Protein AF-A0A8T5HAP8-F1 (afdb_monomer_lite)

Radius of gyration: 12.09 Å; chains: 1; bounding box: 30×26×27 Å

Sequence (82 aa):
MVLELDKEGYFIISIRQGHIIAEHYSNEKKLKKVYRAKTANSIHLQITNDDGISLKDHSLYLMTELKKAEVALRTGNVYVQK

Structure (mmCIF, N/CA/C/O backbone):
data_AF-A0A8T5HAP8-F1
#
_entry.id   AF-A0A8T5HAP8-F1
#
loop_
_atom_site.group_PDB
_atom_site.id
_atom_site.type_symbol
_atom_site.label_atom_id
_atom_site.label_alt_id
_atom_site.label_comp_id
_atom_site.label_asym_id
_atom_site.label_entity_id
_atom_site.label_seq_id
_atom_site.pdbx_PDB_ins_code
_atom_site.Cartn_x
_atom_site.Cartn_y
_atom_site.Cartn_z
_atom_site.occupancy
_atom_site.B_iso_or_equiv
_atom_site.auth_seq_id
_atom_site.auth_comp_id
_atom_site.auth_asym_id
_atom_site.auth_atom_id
_atom_site.pdbx_PDB_model_num
ATOM 1 N N . MET A 1 1 ? 11.058 17.548 -6.263 1.00 38.16 1 MET A N 1
ATOM 2 C CA . MET A 1 1 ? 11.714 16.258 -5.983 1.00 38.16 1 MET A CA 1
ATOM 3 C C . MET A 1 1 ? 11.248 15.316 -7.071 1.00 38.16 1 MET A C 1
ATOM 5 O O . MET A 1 1 ? 10.060 15.036 -7.138 1.00 38.16 1 MET A O 1
ATOM 9 N N . VAL A 1 2 ? 12.124 15.008 -8.026 1.00 37.44 2 VAL A N 1
ATOM 10 C CA . VAL A 1 2 ? 11.802 14.087 -9.119 1.00 37.44 2 VAL A CA 1
ATOM 11 C C . VAL A 1 2 ? 11.771 12.707 -8.475 1.00 37.44 2 VAL A C 1
ATOM 13 O O . VAL A 1 2 ? 12.780 12.291 -7.916 1.00 37.44 2 VAL A O 1
ATOM 16 N N . LEU A 1 3 ? 10.601 12.070 -8.436 1.00 44.53 3 LEU A N 1
ATOM 17 C CA . LEU A 1 3 ? 10.491 10.660 -8.073 1.00 44.53 3 LEU A CA 1
ATOM 18 C C . LEU A 1 3 ? 11.287 9.893 -9.130 1.00 44.53 3 LEU A C 1
ATOM 20 O O . LEU A 1 3 ? 10.797 9.683 -10.239 1.00 44.53 3 LEU A O 1
ATOM 24 N N . GLU A 1 4 ? 12.545 9.570 -8.831 1.00 50.78 4 GLU A N 1
ATOM 25 C CA . GLU A 1 4 ? 13.245 8.537 -9.581 1.00 50.78 4 GLU A CA 1
ATOM 26 C C . GLU A 1 4 ? 12.381 7.283 -9.487 1.00 50.78 4 GLU A C 1
ATOM 28 O O . GLU A 1 4 ? 11.976 6.889 -8.394 1.00 50.78 4 GLU A O 1
ATOM 33 N N . LEU A 1 5 ? 12.018 6.715 -10.636 1.00 53.12 5 LEU A N 1
ATOM 34 C CA . LEU A 1 5 ? 11.297 5.450 -10.675 1.00 53.12 5 LEU A CA 1
ATOM 35 C C . LEU A 1 5 ? 12.145 4.421 -9.923 1.00 53.12 5 LEU A C 1
ATOM 37 O O . LEU A 1 5 ? 13.264 4.125 -10.353 1.00 53.12 5 LEU A O 1
ATOM 41 N N . ASP A 1 6 ? 11.636 3.914 -8.795 1.00 58.84 6 ASP A N 1
ATOM 42 C CA . ASP A 1 6 ? 12.284 2.828 -8.065 1.00 58.84 6 ASP A CA 1
ATOM 43 C C . ASP A 1 6 ? 12.559 1.696 -9.063 1.00 58.84 6 ASP A C 1
ATOM 45 O O . ASP A 1 6 ? 11.726 1.380 -9.924 1.00 58.84 6 ASP A O 1
ATOM 49 N N . LYS A 1 7 ? 13.750 1.095 -8.994 1.00 64.50 7 LYS A N 1
ATOM 50 C CA . LYS A 1 7 ? 14.113 -0.003 -9.898 1.00 64.50 7 LYS A CA 1
ATOM 51 C C . LYS A 1 7 ? 13.112 -1.157 -9.809 1.00 64.50 7 LYS A C 1
ATOM 53 O O . LYS A 1 7 ? 12.893 -1.831 -10.815 1.00 64.50 7 LYS A O 1
ATOM 58 N N . GLU A 1 8 ? 12.472 -1.337 -8.653 1.00 68.81 8 GLU A N 1
ATOM 59 C CA . GLU A 1 8 ? 11.490 -2.391 -8.411 1.00 68.81 8 GLU A CA 1
ATOM 60 C C . GLU A 1 8 ? 10.074 -2.054 -8.899 1.00 68.81 8 GLU A C 1
ATOM 62 O O . GLU A 1 8 ? 9.296 -2.981 -9.166 1.00 68.81 8 GLU A O 1
ATOM 67 N N . GLY A 1 9 ? 9.769 -0.764 -9.103 1.00 79.25 9 GLY A N 1
ATOM 68 C CA . GLY A 1 9 ? 8.498 -0.281 -9.634 1.00 79.25 9 GLY A CA 1
ATOM 69 C C . GLY A 1 9 ? 7.832 0.814 -8.794 1.00 79.25 9 GLY A C 1
ATOM 70 O O . GLY A 1 9 ? 8.489 1.708 -8.277 1.00 79.25 9 GLY A O 1
ATOM 71 N N . TYR A 1 10 ? 6.505 0.804 -8.689 1.00 80.94 10 TYR A N 1
ATOM 72 C CA . TYR A 1 10 ? 5.756 1.817 -7.939 1.00 80.94 10 TYR A CA 1
ATOM 73 C C . TYR A 1 10 ? 4.534 1.231 -7.231 1.00 80.94 10 TYR A C 1
ATOM 75 O O . TYR A 1 10 ? 3.995 0.192 -7.618 1.00 80.94 10 TYR A O 1
ATOM 83 N N . PHE A 1 11 ? 4.080 1.925 -6.186 1.00 85.19 11 PHE A N 1
ATOM 84 C CA . PHE A 1 11 ? 2.923 1.527 -5.388 1.00 85.19 11 PHE A CA 1
ATOM 85 C C . PHE A 1 11 ? 1.727 2.443 -5.645 1.00 85.19 11 PHE A C 1
ATOM 87 O O . PHE A 1 11 ? 1.815 3.661 -5.487 1.00 85.19 11 PHE A O 1
ATOM 94 N N . ILE A 1 12 ? 0.583 1.849 -5.971 1.00 87.31 12 ILE A N 1
ATOM 95 C CA . ILE A 1 12 ? -0.704 2.544 -5.996 1.00 87.31 12 ILE A CA 1
ATOM 96 C C . ILE A 1 12 ? -1.432 2.241 -4.693 1.00 87.31 12 ILE A C 1
ATOM 98 O O . ILE A 1 12 ? -1.676 1.079 -4.370 1.00 87.31 12 ILE A O 1
ATOM 102 N N . ILE A 1 13 ? -1.796 3.284 -3.947 1.00 88.56 13 ILE A N 1
ATOM 103 C CA . ILE A 1 13 ? -2.574 3.143 -2.716 1.00 88.56 13 ILE A CA 1
ATOM 104 C C . ILE A 1 13 ? -4.020 3.534 -2.996 1.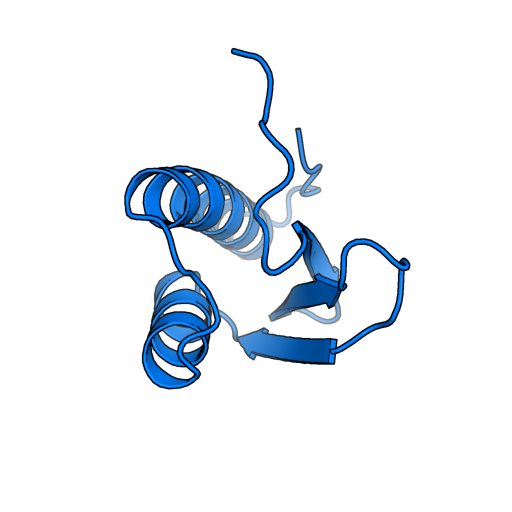00 88.56 13 ILE A C 1
ATOM 106 O O . ILE A 1 13 ? -4.307 4.553 -3.618 1.00 88.56 13 ILE A O 1
ATOM 110 N N . SER A 1 14 ? -4.956 2.723 -2.519 1.00 88.75 14 SER A N 1
ATOM 111 C CA . SER A 1 14 ? -6.381 3.031 -2.565 1.00 88.75 14 SER A CA 1
ATOM 112 C C . SER A 1 14 ? -7.091 2.520 -1.318 1.00 88.75 14 SER A C 1
ATOM 114 O O . SER A 1 14 ? -6.573 1.677 -0.590 1.00 88.75 14 SER A O 1
ATOM 116 N N . ILE A 1 15 ? -8.291 3.033 -1.052 1.00 88.25 15 ILE A N 1
ATOM 117 C CA . ILE A 1 15 ? -9.149 2.529 0.022 1.00 88.25 15 ILE A CA 1
ATOM 118 C C . ILE A 1 15 ? -10.327 1.809 -0.620 1.00 88.25 15 ILE A C 1
ATOM 120 O O . ILE A 1 15 ? -11.053 2.392 -1.425 1.00 88.25 15 ILE A O 1
ATOM 124 N N . ARG A 1 16 ? -10.537 0.541 -0.262 1.00 86.50 16 ARG A N 1
ATOM 125 C CA . ARG A 1 16 ? -11.675 -0.261 -0.731 1.00 86.50 16 ARG A CA 1
ATOM 126 C C . ARG A 1 16 ? -12.267 -1.067 0.413 1.00 86.50 16 ARG A C 1
ATOM 128 O O . ARG A 1 16 ? -11.542 -1.720 1.159 1.00 86.50 16 ARG A O 1
ATOM 135 N N . GLN A 1 17 ? -13.596 -1.043 0.537 1.00 85.12 17 GLN A N 1
ATOM 136 C CA . GLN A 1 17 ? -14.345 -1.835 1.528 1.00 85.12 17 GLN A CA 1
ATOM 137 C C . GLN A 1 17 ? -13.782 -1.718 2.958 1.00 85.12 17 GLN A C 1
ATOM 139 O O . GLN A 1 17 ? -13.599 -2.719 3.651 1.00 85.12 17 GLN A O 1
ATOM 144 N N . GLY A 1 18 ? -13.416 -0.508 3.381 1.00 85.38 18 GLY A N 1
ATOM 145 C CA . GLY A 1 18 ? -12.867 -0.271 4.717 1.00 85.38 18 GLY A CA 1
ATOM 146 C C . GLY A 1 18 ? -11.440 -0.797 4.943 1.00 85.38 18 GLY A C 1
ATOM 147 O O . GLY A 1 18 ? -11.047 -1.027 6.084 1.00 85.38 18 GLY A O 1
ATOM 148 N N . HIS A 1 19 ? -10.683 -1.046 3.874 1.00 89.00 19 HIS A N 1
ATOM 149 C CA . HIS A 1 19 ? -9.290 -1.480 3.929 1.00 89.00 19 HIS A CA 1
ATOM 150 C C . HIS A 1 19 ? -8.431 -0.595 3.033 1.00 89.00 19 HIS A C 1
ATOM 152 O O . HIS A 1 19 ? -8.872 -0.160 1.970 1.00 89.00 19 HIS A O 1
ATOM 158 N N . ILE A 1 20 ? -7.193 -0.379 3.454 1.00 91.00 20 ILE A N 1
ATOM 159 C CA . ILE A 1 20 ? -6.130 0.163 2.621 1.00 91.00 20 ILE A CA 1
ATOM 160 C C . ILE A 1 20 ? -5.664 -0.971 1.704 1.00 91.00 20 ILE A C 1
ATOM 162 O O . ILE A 1 20 ? -5.471 -2.106 2.150 1.00 91.00 20 ILE A O 1
ATOM 166 N N . ILE A 1 21 ? -5.525 -0.665 0.424 1.00 91.50 21 ILE A N 1
ATOM 167 C CA . ILE A 1 21 ? -5.010 -1.538 -0.624 1.00 91.50 21 ILE A CA 1
ATOM 168 C C . ILE A 1 21 ? -3.744 -0.870 -1.154 1.00 91.50 21 ILE A C 1
ATOM 170 O O . ILE A 1 21 ? -3.807 0.284 -1.570 1.00 91.50 21 ILE A O 1
ATOM 174 N N . ALA A 1 22 ? -2.619 -1.578 -1.145 1.00 89.81 22 ALA A N 1
ATOM 175 C CA . ALA A 1 22 ? -1.390 -1.143 -1.796 1.00 89.81 22 ALA A CA 1
ATOM 176 C C . ALA A 1 22 ? -1.037 -2.136 -2.905 1.00 89.81 22 ALA A C 1
ATOM 178 O O . ALA A 1 22 ? -0.755 -3.303 -2.646 1.00 89.81 22 ALA A O 1
ATOM 179 N N . GLU A 1 23 ? -1.085 -1.677 -4.145 1.00 89.75 23 GLU A N 1
ATOM 180 C CA . GLU A 1 23 ? -0.778 -2.466 -5.331 1.00 89.75 23 GLU A CA 1
ATOM 181 C C . GLU A 1 23 ? 0.639 -2.135 -5.794 1.00 89.75 23 GLU A C 1
ATOM 183 O O . GLU A 1 23 ? 0.937 -0.988 -6.117 1.00 89.75 23 GLU A O 1
ATOM 188 N N . HIS A 1 24 ? 1.515 -3.133 -5.815 1.00 87.44 24 HIS A N 1
ATOM 189 C CA . HIS A 1 24 ? 2.879 -3.010 -6.305 1.00 87.44 24 HIS A CA 1
ATOM 190 C C . HIS A 1 24 ? 2.913 -3.346 -7.795 1.00 87.44 24 HIS A C 1
ATOM 192 O O . HIS A 1 24 ? 2.661 -4.490 -8.179 1.00 87.44 24 HIS A O 1
ATOM 198 N N . TYR A 1 25 ? 3.246 -2.367 -8.626 1.00 84.94 25 TYR A N 1
ATOM 199 C CA . TYR A 1 25 ? 3.447 -2.531 -10.061 1.00 84.94 25 TYR A CA 1
ATOM 200 C C . TYR A 1 25 ? 4.930 -2.474 -10.391 1.00 84.94 25 TYR A C 1
ATOM 202 O O . TYR A 1 25 ? 5.645 -1.671 -9.809 1.00 84.94 25 TYR A O 1
ATOM 210 N N . SER A 1 26 ? 5.384 -3.271 -11.354 1.00 84.00 26 SER A N 1
ATOM 211 C CA . SER A 1 26 ? 6.701 -3.087 -11.963 1.00 84.00 26 SER A CA 1
ATOM 212 C C . SER 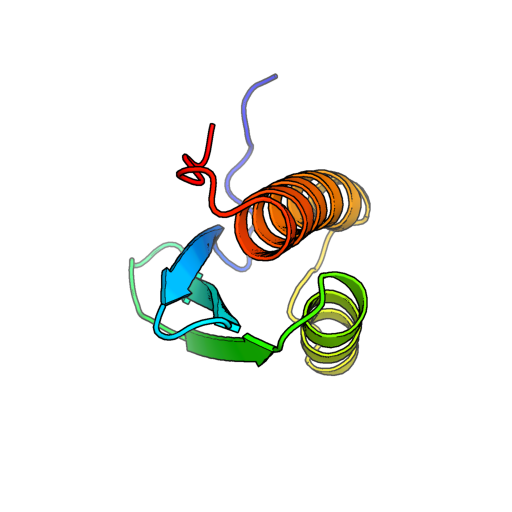A 1 26 ? 6.721 -1.849 -12.868 1.00 84.00 26 SER A C 1
ATOM 214 O O . SER A 1 26 ? 5.676 -1.355 -13.298 1.00 84.00 26 SER A O 1
ATOM 216 N N . ASN A 1 27 ? 7.917 -1.406 -13.265 1.00 81.06 27 ASN A N 1
ATOM 217 C CA . ASN A 1 27 ? 8.089 -0.354 -14.277 1.00 81.06 27 ASN A CA 1
ATOM 218 C C . ASN A 1 27 ? 7.479 -0.713 -15.651 1.00 81.06 27 ASN A C 1
ATOM 220 O O . ASN A 1 27 ? 7.191 0.170 -16.455 1.00 81.06 27 ASN A O 1
ATOM 224 N N . GLU A 1 28 ? 7.195 -1.995 -15.901 1.00 84.62 28 GLU A N 1
ATOM 225 C CA . GLU A 1 28 ? 6.451 -2.469 -17.078 1.00 84.62 28 GLU A CA 1
ATOM 226 C C . GLU A 1 28 ? 4.922 -2.417 -16.893 1.00 84.62 28 GLU A C 1
ATOM 228 O O . GLU A 1 28 ? 4.180 -3.011 -17.675 1.00 84.62 28 GLU A O 1
ATOM 233 N N . LYS A 1 29 ? 4.433 -1.751 -15.837 1.00 81.62 29 LYS A N 1
ATOM 234 C CA . LYS A 1 29 ? 3.015 -1.693 -15.440 1.00 81.62 29 LYS A CA 1
ATOM 235 C C . LYS A 1 29 ? 2.402 -3.067 -15.149 1.00 81.62 29 LYS A C 1
ATOM 237 O O . LYS A 1 29 ? 1.183 -3.228 -15.207 1.00 81.62 29 LYS A O 1
ATOM 242 N N . LYS A 1 30 ? 3.221 -4.069 -14.819 1.00 85.62 30 LYS A N 1
ATOM 243 C CA . LYS A 1 30 ? 2.730 -5.394 -14.421 1.00 85.62 30 LYS A CA 1
ATOM 244 C C . LYS A 1 30 ? 2.468 -5.399 -12.927 1.00 85.62 30 LYS A C 1
ATOM 246 O O . LYS A 1 30 ? 3.363 -5.087 -12.147 1.00 85.62 30 LYS A O 1
ATOM 251 N N . LEU A 1 31 ? 1.257 -5.779 -12.532 1.00 87.38 31 LEU A N 1
ATOM 252 C CA . LEU A 1 31 ? 0.920 -5.972 -11.128 1.00 87.38 31 LEU A CA 1
ATOM 253 C C . LEU A 1 31 ? 1.755 -7.132 -10.567 1.00 87.38 31 LEU A C 1
ATOM 255 O O . LEU A 1 31 ? 1.568 -8.279 -10.967 1.00 87.38 31 LEU A O 1
ATOM 259 N N . LYS A 1 32 ? 2.686 -6.828 -9.660 1.00 86.75 32 LYS A N 1
ATOM 260 C CA . LYS A 1 32 ? 3.532 -7.818 -8.980 1.00 86.75 32 LYS A CA 1
ATOM 261 C C . LYS A 1 32 ? 2.805 -8.401 -7.775 1.00 86.75 32 LYS A C 1
ATOM 263 O O . LYS A 1 32 ? 2.768 -9.616 -7.605 1.00 86.75 32 LYS A O 1
ATOM 268 N N . LYS A 1 33 ? 2.248 -7.539 -6.917 1.00 87.62 33 LYS A N 1
ATOM 269 C CA . LYS A 1 33 ? 1.634 -7.959 -5.650 1.00 87.62 33 LYS A CA 1
ATOM 270 C C . LYS A 1 33 ? 0.593 -6.958 -5.168 1.00 87.62 33 LYS A C 1
ATOM 272 O O . LYS A 1 33 ? 0.682 -5.772 -5.467 1.00 87.62 33 LYS A O 1
ATOM 277 N N . VAL A 1 34 ? -0.378 -7.438 -4.401 1.00 89.94 34 VAL A N 1
ATOM 278 C CA . VAL A 1 34 ? -1.401 -6.605 -3.762 1.00 89.94 34 VAL A CA 1
ATOM 279 C C . VAL A 1 34 ? -1.377 -6.873 -2.269 1.00 89.94 34 VAL A C 1
ATOM 281 O O . VAL A 1 34 ? -1.504 -8.016 -1.836 1.00 89.94 34 VAL A O 1
ATOM 284 N N . TYR A 1 35 ? -1.255 -5.808 -1.492 1.00 90.12 35 TYR A N 1
ATOM 285 C CA . TYR A 1 35 ? -1.301 -5.826 -0.040 1.00 90.12 35 TYR A CA 1
ATOM 286 C C . TYR A 1 35 ? -2.612 -5.214 0.427 1.00 90.12 35 TYR A C 1
ATOM 288 O O . TYR A 1 35 ? -3.056 -4.193 -0.099 1.00 90.12 35 TYR A O 1
ATOM 296 N N . ARG A 1 36 ? -3.231 -5.818 1.439 1.00 91.44 36 ARG A N 1
ATOM 297 C CA . ARG A 1 36 ? -4.478 -5.326 2.025 1.00 91.44 36 ARG A CA 1
ATOM 298 C C . ARG A 1 36 ? -4.379 -5.347 3.538 1.00 91.44 36 ARG A C 1
ATOM 300 O O . ARG A 1 36 ? -4.132 -6.395 4.126 1.00 91.44 36 ARG A O 1
ATOM 307 N N . ALA A 1 37 ? -4.631 -4.210 4.175 1.00 91.25 37 ALA A N 1
ATOM 308 C CA . ALA A 1 37 ? -4.751 -4.142 5.627 1.00 91.25 37 ALA A CA 1
ATOM 309 C C . ALA A 1 37 ? -5.642 -2.978 6.068 1.00 91.25 37 ALA A C 1
ATOM 311 O O . ALA A 1 37 ? -6.046 -2.139 5.270 1.00 91.25 37 ALA A O 1
ATOM 312 N N . LYS A 1 38 ? -5.964 -2.929 7.362 1.00 88.31 38 LYS A N 1
ATOM 313 C CA . LYS A 1 38 ? -6.728 -1.820 7.958 1.00 88.31 38 LYS A CA 1
ATOM 314 C C . LYS A 1 38 ? -5.844 -0.670 8.447 1.00 88.31 38 LYS A C 1
ATOM 316 O O . LYS A 1 38 ? -6.366 0.400 8.728 1.00 88.31 38 LYS A O 1
ATOM 321 N N . THR A 1 39 ? -4.535 -0.892 8.556 1.00 88.56 39 THR A N 1
ATOM 322 C CA . THR A 1 39 ? -3.574 0.071 9.107 1.00 88.56 39 THR A CA 1
ATOM 323 C C . THR A 1 39 ? -2.357 0.201 8.197 1.00 88.56 39 THR A C 1
ATOM 325 O O . THR A 1 39 ? -1.969 -0.753 7.511 1.00 88.56 39 THR A O 1
ATOM 328 N N . ALA A 1 40 ? -1.734 1.379 8.209 1.00 88.50 40 ALA A N 1
ATOM 329 C CA . ALA A 1 40 ? -0.528 1.675 7.448 1.00 88.50 40 ALA A CA 1
ATOM 330 C C . ALA A 1 40 ? 0.630 0.759 7.857 1.00 88.50 40 ALA A C 1
ATOM 332 O O . ALA A 1 40 ? 1.306 0.189 7.002 1.00 88.50 40 ALA A O 1
ATOM 333 N N . ASN A 1 41 ? 0.806 0.554 9.166 1.00 89.00 41 ASN A N 1
ATOM 334 C CA . ASN A 1 41 ? 1.872 -0.286 9.710 1.00 89.00 41 ASN A CA 1
ATOM 335 C C . ASN A 1 41 ? 1.776 -1.738 9.231 1.00 89.00 41 ASN A C 1
ATOM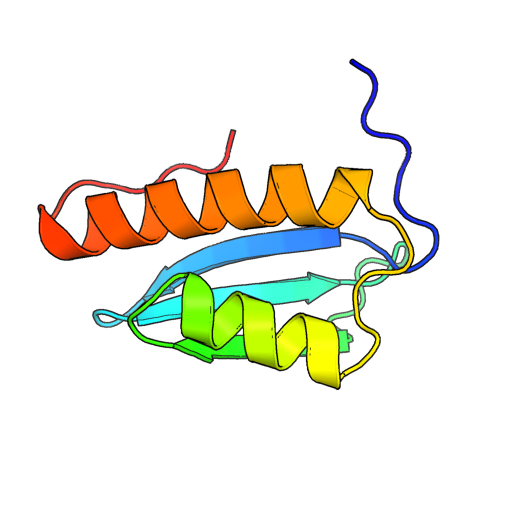 337 O O . ASN A 1 41 ? 2.797 -2.333 8.904 1.00 89.00 41 ASN A O 1
ATOM 341 N N . SER A 1 42 ? 0.569 -2.310 9.159 1.00 89.75 42 SER A N 1
ATOM 342 C CA . SER A 1 42 ? 0.398 -3.689 8.692 1.00 89.75 42 SER A CA 1
ATOM 343 C C . SER A 1 42 ? 0.742 -3.854 7.214 1.00 89.75 42 SER A C 1
ATOM 345 O O . SER A 1 42 ? 1.271 -4.899 6.846 1.00 89.75 42 SER A O 1
ATOM 347 N N . ILE A 1 43 ? 0.460 -2.854 6.370 1.00 88.50 43 ILE A N 1
ATOM 348 C CA . ILE A 1 43 ? 0.906 -2.877 4.969 1.00 88.50 43 ILE A CA 1
ATOM 349 C C . ILE A 1 43 ? 2.417 -2.692 4.894 1.00 88.50 43 ILE A C 1
ATOM 351 O O . ILE A 1 43 ? 3.089 -3.470 4.228 1.00 88.50 43 ILE A O 1
ATOM 355 N N . HIS A 1 44 ? 2.959 -1.705 5.605 1.00 86.12 44 HIS A N 1
ATOM 356 C CA . HIS A 1 44 ? 4.389 -1.438 5.591 1.00 86.12 44 HIS A CA 1
ATOM 357 C C . HIS A 1 44 ? 5.206 -2.660 6.026 1.00 86.12 44 HIS A C 1
ATOM 359 O O . HIS A 1 44 ? 6.170 -3.015 5.361 1.00 86.12 44 HIS A O 1
ATOM 365 N N . LEU A 1 45 ? 4.785 -3.350 7.089 1.00 85.00 45 LEU A N 1
ATOM 366 C CA . LEU A 1 45 ? 5.450 -4.562 7.561 1.00 85.00 45 LEU A CA 1
ATOM 367 C C . LEU A 1 45 ? 5.400 -5.694 6.525 1.00 85.00 45 LEU A C 1
ATOM 369 O O . LEU A 1 45 ? 6.397 -6.383 6.345 1.00 85.00 45 LEU A O 1
ATOM 373 N N . GLN A 1 46 ? 4.269 -5.879 5.834 1.00 87.06 46 GLN A N 1
ATOM 374 C CA . GLN A 1 46 ? 4.167 -6.875 4.760 1.00 87.06 46 GLN A CA 1
ATOM 375 C C . GLN A 1 46 ? 5.119 -6.555 3.609 1.00 87.06 46 GLN A C 1
ATOM 377 O O . GLN A 1 46 ? 5.829 -7.438 3.150 1.00 87.06 46 GLN A O 1
ATOM 382 N N . ILE A 1 47 ? 5.175 -5.291 3.187 1.00 83.50 47 ILE A N 1
ATOM 383 C CA . ILE A 1 47 ? 6.037 -4.871 2.081 1.00 83.50 47 ILE A CA 1
ATOM 384 C C . ILE A 1 47 ? 7.517 -5.009 2.457 1.00 83.50 47 ILE A C 1
ATOM 386 O O . ILE A 1 47 ? 8.303 -5.497 1.650 1.00 83.50 47 ILE A O 1
ATOM 390 N N . THR A 1 48 ? 7.889 -4.618 3.678 1.00 80.19 48 THR A N 1
ATOM 391 C CA . THR A 1 48 ? 9.259 -4.757 4.190 1.00 80.19 48 THR A CA 1
ATOM 392 C C . THR A 1 48 ? 9.667 -6.224 4.343 1.00 80.19 48 THR A C 1
ATOM 394 O O . THR A 1 48 ? 10.809 -6.555 4.058 1.00 80.19 48 THR A O 1
ATOM 397 N N . ASN A 1 49 ? 8.753 -7.112 4.751 1.00 81.06 49 ASN A N 1
ATOM 398 C CA . ASN A 1 49 ? 9.030 -8.553 4.836 1.00 81.06 49 ASN A CA 1
ATOM 399 C C . ASN A 1 49 ? 9.145 -9.235 3.464 1.00 81.06 49 ASN A C 1
ATOM 401 O O . ASN A 1 49 ? 9.793 -10.269 3.361 1.00 81.06 49 ASN A O 1
ATOM 405 N N . ASP A 1 50 ? 8.501 -8.690 2.433 1.00 74.44 50 ASP A N 1
ATOM 406 C CA . ASP A 1 50 ? 8.533 -9.218 1.065 1.00 74.44 50 ASP A CA 1
ATOM 407 C C . ASP A 1 50 ? 9.696 -8.653 0.220 1.00 74.44 50 ASP A C 1
ATOM 409 O O . ASP A 1 50 ? 9.669 -8.784 -1.005 1.00 74.44 50 ASP A O 1
ATOM 413 N N . ASP A 1 51 ? 10.674 -7.973 0.840 1.00 66.06 51 ASP A N 1
ATOM 414 C CA . ASP A 1 51 ? 11.756 -7.227 0.166 1.00 66.06 51 ASP A CA 1
ATOM 415 C C . ASP A 1 51 ? 11.240 -6.250 -0.917 1.00 66.06 51 ASP A C 1
ATOM 417 O O . ASP A 1 51 ? 11.935 -5.881 -1.862 1.00 66.06 51 ASP A O 1
ATOM 421 N N . GLY A 1 52 ? 9.989 -5.794 -0.789 1.00 58.94 52 GLY A N 1
ATOM 422 C CA . GLY A 1 52 ? 9.293 -5.016 -1.814 1.00 58.94 52 GLY A CA 1
ATOM 423 C C . GLY A 1 52 ? 9.720 -3.549 -1.914 1.00 58.94 52 GLY A C 1
ATOM 424 O O . GLY A 1 52 ? 9.144 -2.821 -2.718 1.00 58.94 52 GLY A O 1
ATOM 425 N N . ILE A 1 53 ? 10.671 -3.095 -1.091 1.00 63.41 53 ILE A N 1
ATOM 426 C CA . ILE A 1 53 ? 11.208 -1.728 -1.096 1.00 63.41 53 ILE A CA 1
ATOM 427 C C . ILE A 1 53 ? 12.729 -1.811 -1.024 1.00 63.41 53 ILE A C 1
ATOM 429 O O . ILE A 1 53 ? 13.287 -2.182 0.008 1.00 63.41 53 ILE A O 1
ATOM 433 N N . SER A 1 54 ? 13.404 -1.400 -2.096 1.00 58.00 54 SER A N 1
ATOM 434 C CA . SER A 1 54 ? 14.867 -1.436 -2.161 1.00 58.00 54 SER A CA 1
ATOM 435 C C . SER A 1 54 ? 15.537 -0.180 -1.578 1.00 58.00 54 SER A C 1
ATOM 437 O O . SER A 1 54 ? 16.746 -0.193 -1.347 1.00 58.00 54 SER A O 1
ATOM 439 N N . LEU A 1 55 ? 14.793 0.909 -1.328 1.00 58.69 55 LEU A N 1
ATOM 440 C CA . LEU A 1 55 ? 15.340 2.202 -0.891 1.00 58.69 55 LEU A CA 1
ATOM 441 C C . LEU A 1 55 ? 14.655 2.774 0.363 1.00 58.69 55 LEU A C 1
ATOM 443 O O . LEU A 1 55 ? 13.435 2.918 0.437 1.00 58.69 55 LEU A O 1
ATOM 447 N N . LYS A 1 56 ? 15.476 3.211 1.329 1.00 59.69 56 LYS A N 1
ATOM 448 C CA . LYS A 1 56 ? 15.055 3.891 2.572 1.00 59.69 56 LYS A CA 1
ATOM 449 C C . LYS A 1 56 ? 14.158 5.113 2.326 1.00 59.69 56 LYS A C 1
ATOM 451 O O . LYS A 1 56 ? 13.211 5.324 3.080 1.00 59.69 56 LYS A O 1
ATOM 456 N N . ASP A 1 57 ? 14.417 5.875 1.266 1.00 55.44 57 ASP A N 1
ATOM 457 C CA . ASP A 1 57 ? 13.630 7.069 0.930 1.00 55.44 57 ASP A CA 1
ATOM 458 C C . ASP A 1 57 ? 12.225 6.719 0.411 1.00 55.44 57 ASP A C 1
ATOM 460 O O . ASP A 1 57 ? 11.249 7.409 0.719 1.00 55.44 57 ASP A O 1
ATOM 464 N N . HIS A 1 58 ? 12.087 5.582 -0.279 1.00 68.62 58 HIS A N 1
ATOM 465 C CA . HIS A 1 58 ? 10.800 5.084 -0.770 1.00 68.62 58 HIS A CA 1
ATOM 466 C C . HIS A 1 58 ? 9.917 4.576 0.371 1.00 68.62 58 HIS A C 1
ATOM 468 O O . HIS A 1 58 ? 8.706 4.796 0.363 1.00 68.62 58 HIS A O 1
ATOM 474 N N . SER A 1 59 ? 10.522 3.980 1.403 1.00 72.19 59 SER A N 1
ATOM 475 C CA . SER A 1 59 ? 9.821 3.583 2.629 1.00 72.19 59 SER A CA 1
ATOM 476 C C . SER A 1 59 ? 9.153 4.777 3.324 1.00 72.19 59 SER A C 1
ATOM 478 O O . SER A 1 59 ? 7.998 4.681 3.745 1.00 72.19 59 SER A O 1
ATOM 480 N N . LEU A 1 60 ? 9.828 5.932 3.384 1.00 73.56 60 LEU A N 1
ATOM 481 C CA . LEU A 1 60 ? 9.285 7.126 4.034 1.00 73.56 60 LEU A CA 1
ATOM 482 C C . LEU A 1 60 ? 8.116 7.737 3.246 1.00 73.56 60 LEU A C 1
ATOM 484 O O . LEU A 1 60 ? 7.088 8.087 3.839 1.00 73.56 60 LEU A O 1
ATOM 488 N N . TYR A 1 61 ? 8.248 7.838 1.919 1.00 81.00 61 TYR A N 1
ATOM 489 C CA . TYR A 1 61 ? 7.163 8.315 1.056 1.00 81.00 61 TYR A CA 1
ATOM 490 C C . TYR A 1 61 ? 5.953 7.380 1.133 1.00 81.00 61 TYR A C 1
ATOM 492 O O . TYR A 1 61 ? 4.839 7.821 1.421 1.00 81.00 61 TYR A O 1
ATOM 500 N N . LEU A 1 62 ? 6.181 6.074 0.993 1.00 82.31 62 LEU A N 1
ATOM 501 C CA . LEU A 1 62 ? 5.128 5.073 1.076 1.00 82.31 62 LEU A CA 1
ATOM 502 C C . LEU A 1 62 ? 4.416 5.113 2.433 1.00 82.31 62 LEU A C 1
ATOM 504 O O . LEU A 1 62 ? 3.189 5.131 2.486 1.00 82.31 62 LEU A O 1
ATOM 508 N N . MET A 1 63 ? 5.163 5.177 3.536 1.00 84.12 63 MET A N 1
ATOM 509 C CA . MET A 1 63 ? 4.588 5.280 4.878 1.00 84.12 63 MET A CA 1
ATOM 510 C C . MET A 1 63 ? 3.730 6.543 5.034 1.00 84.12 63 MET A C 1
ATOM 512 O O . MET A 1 63 ? 2.691 6.509 5.695 1.00 84.12 63 MET A O 1
ATOM 516 N N . THR A 1 64 ? 4.136 7.657 4.421 1.00 87.06 64 THR A N 1
ATOM 517 C CA . THR A 1 64 ? 3.368 8.910 4.436 1.00 87.06 64 THR A CA 1
ATOM 518 C C . THR A 1 64 ? 2.026 8.738 3.732 1.00 87.06 64 THR A C 1
ATOM 520 O O . THR A 1 64 ? 0.988 9.111 4.282 1.00 87.06 64 THR A O 1
ATOM 523 N N . GLU A 1 65 ? 2.027 8.121 2.553 1.00 88.69 65 GLU A N 1
ATOM 524 C CA . GLU A 1 65 ? 0.805 7.857 1.797 1.00 88.69 65 GLU A CA 1
ATOM 525 C C . GLU A 1 65 ? -0.106 6.839 2.495 1.00 88.69 65 GLU A C 1
ATOM 527 O O . GLU A 1 65 ? -1.312 7.066 2.618 1.00 88.69 65 GLU A O 1
ATOM 532 N N . LEU A 1 66 ? 0.459 5.773 3.067 1.00 89.69 66 LEU A N 1
ATOM 533 C CA . LEU A 1 66 ? -0.298 4.796 3.848 1.00 89.69 66 LEU A CA 1
ATOM 534 C C . LEU A 1 66 ? -0.948 5.432 5.084 1.00 89.69 66 LEU A C 1
ATOM 536 O O . LEU A 1 66 ? -2.112 5.155 5.370 1.00 89.69 66 LEU A O 1
ATOM 540 N N . LYS A 1 67 ? -0.244 6.318 5.800 1.00 90.50 67 LYS A N 1
ATOM 541 C CA . LYS A 1 67 ? -0.811 7.044 6.950 1.00 90.50 67 LYS A CA 1
ATOM 542 C C . LYS A 1 67 ? -1.952 7.968 6.541 1.00 90.50 67 LYS A C 1
ATOM 544 O O . LYS A 1 67 ? -2.958 8.030 7.244 1.00 90.50 67 LYS A O 1
ATOM 549 N N . LYS A 1 68 ? -1.832 8.667 5.408 1.00 88.94 68 LYS A N 1
ATOM 550 C CA . LYS A 1 68 ? -2.933 9.477 4.861 1.00 88.94 68 LYS A CA 1
ATOM 551 C C . LYS A 1 68 ? -4.147 8.607 4.545 1.00 88.94 68 LYS A C 1
ATOM 553 O O . LYS A 1 68 ? -5.260 8.980 4.911 1.00 88.94 68 LYS A O 1
ATOM 558 N N . ALA A 1 69 ? -3.935 7.445 3.926 1.00 88.44 69 ALA A N 1
ATOM 559 C CA . ALA A 1 69 ? -5.004 6.493 3.644 1.00 88.44 69 ALA A CA 1
ATOM 560 C C . ALA A 1 69 ? -5.644 5.946 4.933 1.00 88.44 69 ALA A C 1
ATOM 562 O O . ALA A 1 69 ? -6.864 5.850 5.023 1.00 88.44 69 ALA A O 1
ATOM 563 N N . GLU A 1 70 ? -4.856 5.654 5.967 1.00 90.06 70 GLU A N 1
ATOM 564 C CA . GLU A 1 70 ? -5.372 5.207 7.265 1.00 90.06 70 GLU A CA 1
ATOM 565 C C . GLU A 1 70 ? -6.212 6.283 7.963 1.00 90.06 70 GLU A C 1
ATOM 567 O O . GLU A 1 70 ? -7.292 5.995 8.480 1.00 90.06 70 GLU A O 1
ATOM 572 N N . VAL A 1 71 ? -5.747 7.535 7.961 1.00 89.38 71 VAL A N 1
ATOM 573 C CA . VAL A 1 71 ? -6.509 8.659 8.518 1.00 89.38 71 VAL A CA 1
ATOM 574 C C . VAL A 1 71 ? -7.811 8.840 7.748 1.00 89.38 71 VAL A C 1
ATOM 576 O O . VAL A 1 71 ? -8.864 8.898 8.372 1.00 89.38 71 VAL A O 1
ATOM 579 N N . ALA A 1 72 ? -7.758 8.852 6.416 1.00 88.12 72 ALA A N 1
ATOM 580 C CA . ALA A 1 72 ? -8.938 8.969 5.568 1.00 88.12 72 ALA A CA 1
ATOM 581 C C . ALA A 1 72 ? -9.948 7.840 5.828 1.00 88.12 72 ALA A C 1
ATOM 583 O O . ALA A 1 72 ? -11.137 8.105 5.998 1.00 88.12 72 ALA A O 1
ATOM 584 N N . LEU A 1 73 ? -9.465 6.601 5.968 1.00 87.00 73 LEU A N 1
ATOM 585 C CA . LEU A 1 73 ? -10.275 5.442 6.334 1.00 87.00 73 LEU A CA 1
ATOM 586 C C . LEU A 1 73 ? -10.949 5.621 7.705 1.00 87.00 73 LEU A C 1
ATOM 588 O O . LEU A 1 73 ? -12.131 5.317 7.850 1.00 87.00 73 LEU A O 1
ATOM 592 N N . ARG A 1 74 ? -10.220 6.128 8.706 1.00 86.06 74 ARG A N 1
ATOM 593 C CA . ARG A 1 74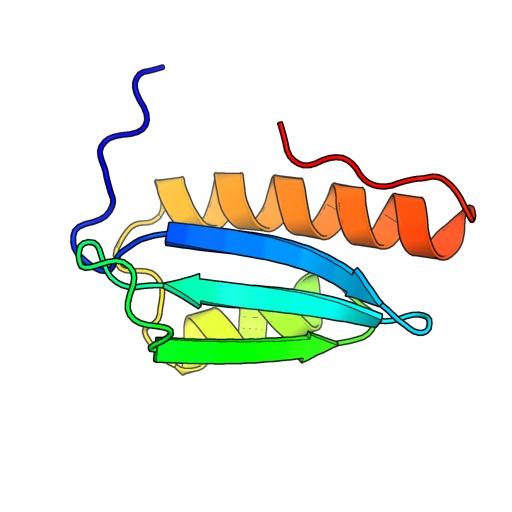 ? -10.746 6.359 10.061 1.00 86.06 74 ARG A CA 1
ATOM 594 C C . ARG A 1 74 ? -11.740 7.512 10.139 1.00 86.06 74 ARG A C 1
ATOM 596 O O . ARG A 1 74 ? -12.660 7.453 10.946 1.00 86.06 74 ARG A O 1
ATOM 603 N N . THR A 1 75 ? -11.544 8.563 9.350 1.00 85.56 75 THR A N 1
ATOM 604 C CA . THR A 1 75 ? -12.403 9.755 9.366 1.00 85.56 75 THR A CA 1
ATOM 605 C C . THR A 1 75 ? -13.549 9.680 8.359 1.00 85.56 75 THR A C 1
ATOM 607 O O . THR A 1 75 ? -14.372 10.586 8.330 1.00 85.56 75 THR A O 1
ATOM 610 N N . GLY A 1 76 ? -13.592 8.648 7.508 1.00 80.75 76 GLY A N 1
ATOM 611 C CA . GLY A 1 76 ? -14.548 8.550 6.399 1.00 80.75 76 GLY A CA 1
ATOM 612 C C . GLY A 1 76 ? -14.296 9.560 5.273 1.00 80.75 76 GLY A C 1
ATOM 613 O O . GLY A 1 76 ? -15.190 9.821 4.474 1.00 80.75 76 GLY A O 1
ATOM 614 N N . ASN A 1 77 ? -13.093 10.140 5.209 1.00 79.31 77 ASN A N 1
ATOM 615 C CA . ASN A 1 77 ? -12.727 11.106 4.175 1.00 79.31 77 ASN A CA 1
ATOM 616 C C . ASN A 1 77 ? -12.229 10.394 2.912 1.00 79.31 77 ASN A C 1
ATOM 618 O O . ASN A 1 77 ? -11.743 9.264 2.960 1.00 79.31 77 ASN A O 1
ATOM 622 N N . VAL A 1 78 ? -12.308 11.077 1.770 1.00 78.75 78 VAL A N 1
ATOM 623 C CA . VAL A 1 78 ? -11.780 10.558 0.503 1.00 78.75 78 VAL A CA 1
ATOM 624 C C . VAL A 1 78 ? -10.254 10.632 0.526 1.00 78.75 78 VAL A C 1
ATOM 626 O O . VAL A 1 78 ? -9.677 11.707 0.686 1.00 78.75 78 VAL A O 1
ATOM 629 N N . TYR A 1 79 ? -9.593 9.487 0.359 1.00 81.56 79 TYR A N 1
ATOM 630 C CA . TYR A 1 79 ? -8.152 9.447 0.129 1.00 81.56 79 TYR A CA 1
ATOM 631 C C . TYR A 1 79 ? -7.845 9.721 -1.343 1.00 81.56 79 TYR A C 1
ATOM 633 O O . TYR A 1 79 ? -8.417 9.085 -2.228 1.00 81.56 79 TYR A O 1
ATOM 641 N N . VAL A 1 80 ? -6.915 10.644 -1.586 1.00 76.69 80 VAL A N 1
ATOM 642 C CA . VAL A 1 80 ? -6.359 10.936 -2.909 1.00 76.69 80 VAL A CA 1
ATOM 643 C C . VAL A 1 80 ? -4.841 10.857 -2.795 1.00 76.69 80 VAL A C 1
ATOM 645 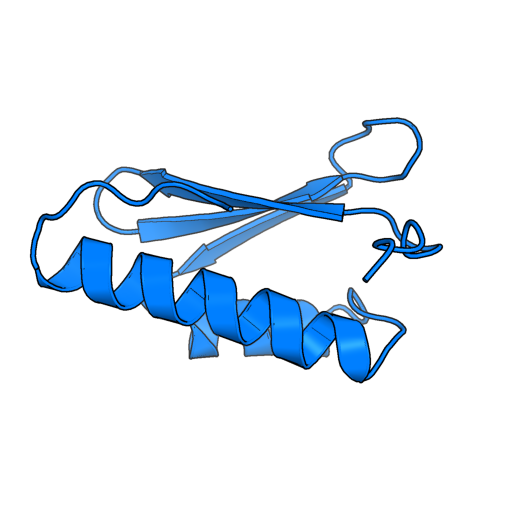O O . VAL A 1 80 ? -4.246 11.593 -2.006 1.00 76.69 80 VAL A O 1
ATOM 648 N N . GLN A 1 81 ? -4.235 9.955 -3.566 1.00 75.69 81 GLN A N 1
ATOM 649 C CA . GLN A 1 81 ? -2.781 9.841 -3.683 1.00 75.69 81 GLN A CA 1
ATOM 650 C C . GLN A 1 81 ? -2.234 11.101 -4.380 1.00 75.69 81 GLN A C 1
ATOM 652 O O . GLN A 1 81 ? -2.815 11.546 -5.372 1.00 75.69 81 GLN A O 1
ATOM 657 N N . LYS A 1 82 ? -1.170 11.703 -3.831 1.00 59.75 82 LYS A N 1
ATOM 658 C CA . LYS A 1 82 ? -0.543 12.938 -4.342 1.00 59.75 82 LYS A CA 1
ATOM 659 C C . LYS A 1 82 ? 0.8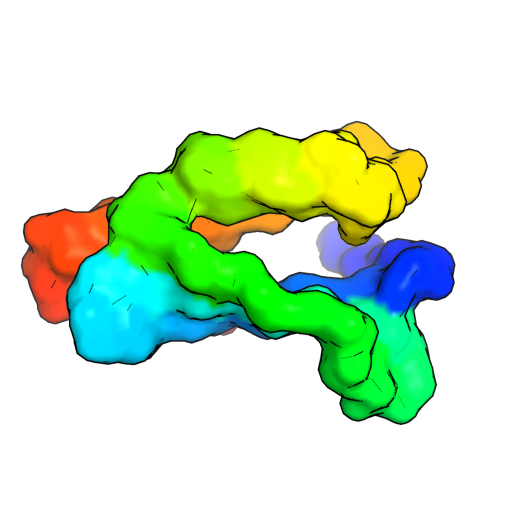82 12.719 -4.826 1.00 59.75 82 LYS A C 1
ATOM 661 O O . LYS A 1 82 ? 1.621 11.956 -4.161 1.00 59.75 82 LYS A O 1
#

Secondary structure (DSSP, 8-state):
-----BTTBEEEEEEETTEEEEEEE-TTS-EEEEEEESSHHHHHHHHHHTT----HHHHHHHHHHHHHHHHHHHHTPPP---

Foldseek 3Di:
DPPDAAQQGDWDWADDPLWIKIFGAHPVRHGPDIDIDNALVRRLVVCVVVVVDPDPVRSVLSSVLRHQNNVCSVVVHHRDDD

pLDDT: mean 79.52, std 13.03, range [37.44, 91.5]